Protein AF-A0A931QKV3-F1 (afdb_monomer)

Solvent-accessible surface area (backbone atoms only — not comparable to full-atom values): 5638 Å² total; per-residue (Å²): 132,82,67,49,38,33,39,37,61,49,83,49,66,70,57,54,58,55,55,52,73,73,66,34,40,33,43,30,38,32,33,78,51,97,91,41,82,43,82,60,56,91,82,48,74,82,53,92,53,48,48,76,41,60,68,85,46,62,67,63,52,49,53,39,50,76,71,60,70,42,79,45,74,55,83,83,80,75,98,62,88,61,91,82,58,78,79,85,125

Mean predicted aligned error: 7.66 Å

Foldseek 3Di:
DDAFEEEEEPADVVVQVVVVVVVHAYEYEFDDYDNDAGDPCVVPNDDPSYDYHHHPCVVVVVVCVVVVVGPYYDYDDDPDDDPPDPPPD

Secondary structure (DSSP, 8-state):
-PPPEEEEE-S-HHHHHHHHTT--EEEEE--EETTEES--TTTSPPPTTEEEEPTTTHHHHHHHHHTT--SEE------S--S------

Sequence (89 aa):
MAPLRVLTFNWHEAYVCLLARTGHAFTVVDKHNGGHAGWLRGTRPVPANVDLLPIGSEGMVREEALRGAFDIAVCHKRSGRTPWGSRGG

Radius of gyration: 14.3 Å; Cα contacts (8 Å, |Δi|>4): 115; chains: 1; bounding box: 40×40×30 Å

Structure (mmCIF, N/CA/C/O backbone):
data_AF-A0A931QKV3-F1
#
_entry.id   AF-A0A931QKV3-F1
#
loop_
_atom_site.group_PDB
_atom_site.id
_atom_site.type_symbol
_atom_site.label_atom_id
_atom_site.label_alt_id
_atom_site.label_comp_id
_atom_site.label_asym_id
_atom_site.label_entity_id
_atom_site.label_seq_id
_atom_site.pdbx_PDB_ins_code
_atom_site.Cartn_x
_atom_site.Cartn_y
_atom_site.Cartn_z
_atom_site.occupancy
_atom_site.B_iso_or_equiv
_atom_site.auth_seq_id
_atom_site.auth_comp_id
_atom_site.auth_asym_id
_atom_site.auth_atom_id
_atom_site.pdbx_PDB_model_num
ATOM 1 N N . MET A 1 1 ? -11.018 -1.842 17.952 1.00 66.69 1 MET A N 1
ATOM 2 C CA . MET A 1 1 ? -10.565 -0.617 17.252 1.00 66.69 1 MET A CA 1
ATOM 3 C C . MET A 1 1 ? -10.984 -0.733 15.799 1.00 66.69 1 MET A C 1
ATOM 5 O O . MET A 1 1 ? -10.917 -1.838 15.272 1.00 66.69 1 MET A O 1
ATOM 9 N N . ALA A 1 2 ? -11.456 0.350 15.182 1.00 85.50 2 ALA A N 1
ATOM 10 C CA . ALA A 1 2 ? -11.734 0.354 13.747 1.00 85.50 2 ALA A CA 1
ATOM 11 C C . ALA A 1 2 ? -10.412 0.253 12.953 1.00 85.50 2 ALA A C 1
ATOM 13 O O . ALA A 1 2 ? -9.387 0.745 13.439 1.00 85.50 2 ALA A O 1
ATOM 14 N N . PRO A 1 3 ? -10.396 -0.406 11.781 1.00 89.62 3 PRO A N 1
ATOM 15 C CA . PRO A 1 3 ? -9.198 -0.485 10.954 1.00 89.62 3 PRO A CA 1
ATOM 16 C C . PRO A 1 3 ? -8.803 0.905 10.435 1.00 89.62 3 PRO A C 1
ATOM 18 O O . PRO A 1 3 ? -9.647 1.637 9.926 1.00 89.62 3 PRO A O 1
ATOM 21 N N . LEU A 1 4 ? -7.519 1.252 10.559 1.00 95.94 4 LEU A N 1
ATOM 22 C CA . LEU A 1 4 ? -6.954 2.479 9.993 1.00 95.94 4 LEU A CA 1
ATOM 23 C C . LEU A 1 4 ? -6.780 2.345 8.476 1.00 95.94 4 LEU A C 1
ATOM 25 O O . LEU A 1 4 ? -6.525 1.246 7.974 1.00 95.94 4 LEU A O 1
ATOM 29 N N . ARG A 1 5 ? -6.862 3.471 7.766 1.00 96.19 5 ARG A N 1
ATOM 30 C CA . ARG A 1 5 ? -6.528 3.616 6.345 1.00 96.19 5 ARG A CA 1
ATOM 31 C C . ARG A 1 5 ? -5.072 4.043 6.236 1.00 96.19 5 ARG A C 1
ATOM 33 O O . ARG A 1 5 ? -4.723 5.182 6.556 1.00 96.19 5 ARG A O 1
ATOM 40 N N . VAL A 1 6 ? -4.217 3.118 5.829 1.00 95.88 6 VAL A N 1
ATOM 41 C CA . VAL A 1 6 ? -2.766 3.293 5.834 1.00 95.88 6 VAL A CA 1
ATOM 42 C C . VAL A 1 6 ? -2.248 3.404 4.409 1.00 95.88 6 VAL A C 1
ATOM 44 O O . VAL A 1 6 ? -2.43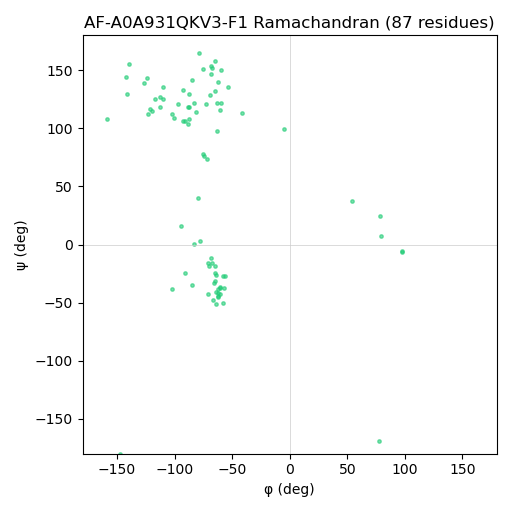8 2.501 3.603 1.00 95.88 6 VAL A O 1
ATOM 47 N N . LEU A 1 7 ? -1.529 4.482 4.115 1.00 95.19 7 LEU A N 1
ATOM 48 C CA . LEU A 1 7 ? -0.790 4.637 2.867 1.00 95.19 7 LEU A CA 1
ATOM 49 C C . LEU A 1 7 ? 0.655 4.144 3.029 1.00 95.19 7 LEU A C 1
ATOM 51 O O . LEU A 1 7 ? 1.340 4.527 3.976 1.00 95.19 7 LEU A O 1
ATOM 55 N N . THR A 1 8 ? 1.160 3.345 2.090 1.00 93.12 8 THR A N 1
ATOM 56 C CA . THR A 1 8 ? 2.588 3.001 1.988 1.00 93.12 8 THR A CA 1
ATOM 57 C C . THR A 1 8 ? 3.021 2.789 0.528 1.00 93.12 8 THR A C 1
ATOM 59 O O . THR A 1 8 ? 2.239 2.941 -0.410 1.00 93.12 8 THR A O 1
ATOM 62 N N . PHE A 1 9 ? 4.297 2.472 0.317 1.00 90.69 9 PHE A N 1
ATOM 63 C CA . PHE A 1 9 ? 4.919 2.292 -0.993 1.00 90.69 9 PHE A CA 1
ATOM 64 C C . PHE A 1 9 ? 5.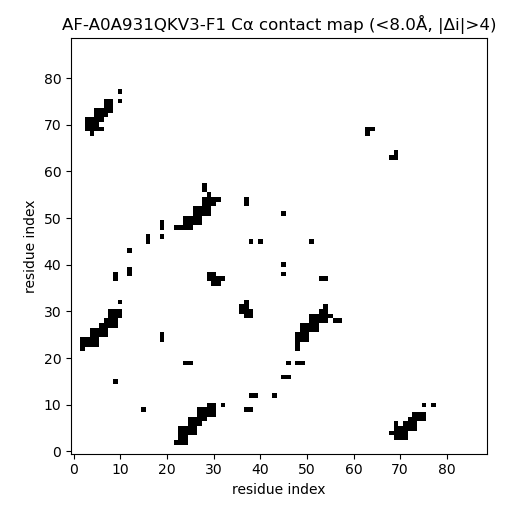625 0.939 -1.063 1.00 90.69 9 PHE A C 1
ATOM 66 O O . PHE A 1 9 ? 6.310 0.548 -0.111 1.00 90.69 9 PHE A O 1
ATOM 73 N N . ASN A 1 10 ? 5.510 0.243 -2.196 1.00 87.81 10 ASN A N 1
ATOM 74 C CA . ASN A 1 10 ? 6.120 -1.071 -2.383 1.00 87.81 10 ASN A CA 1
ATOM 75 C C . ASN A 1 10 ? 7.648 -0.986 -2.589 1.00 87.81 10 ASN A C 1
ATOM 77 O O . ASN A 1 10 ? 8.157 -1.118 -3.696 1.00 87.81 10 ASN A O 1
ATOM 81 N N . TRP A 1 11 ? 8.401 -0.756 -1.512 1.00 84.75 11 TRP A N 1
ATOM 82 C CA . TRP A 1 11 ? 9.869 -0.860 -1.520 1.00 84.75 11 TRP A CA 1
ATOM 83 C C . TRP A 1 11 ? 10.377 -2.257 -1.153 1.00 84.75 11 TRP A C 1
ATOM 85 O O . TRP A 1 11 ? 11.512 -2.606 -1.482 1.00 84.75 11 TRP A O 1
ATOM 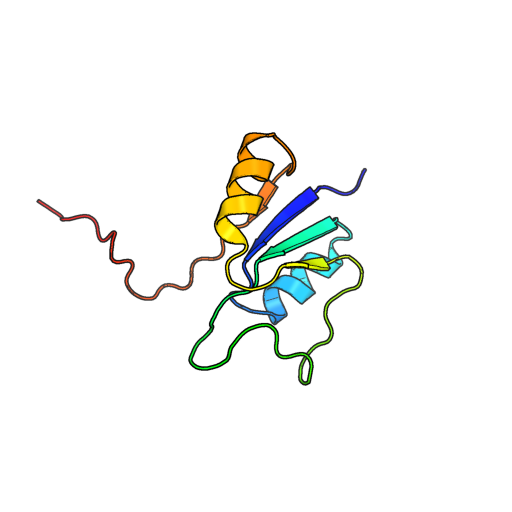95 N N . HIS A 1 12 ? 9.568 -3.026 -0.419 1.00 84.19 12 HIS A N 1
ATOM 96 C CA . HIS A 1 12 ? 9.882 -4.386 0.003 1.00 84.19 12 HIS A CA 1
ATOM 97 C C . HIS A 1 12 ? 8.590 -5.138 0.344 1.00 84.19 12 HIS A C 1
ATOM 99 O O . HIS A 1 12 ? 7.977 -4.903 1.392 1.00 84.19 12 HIS A O 1
ATOM 105 N N . GLU A 1 13 ? 8.197 -6.079 -0.509 1.00 87.88 13 GLU A N 1
ATOM 106 C CA . GLU A 1 13 ? 6.929 -6.811 -0.426 1.00 87.88 13 GLU A CA 1
ATOM 107 C C . GLU A 1 13 ? 6.789 -7.531 0.917 1.00 87.88 13 GLU A C 1
ATOM 109 O O . GLU A 1 13 ? 5.715 -7.555 1.512 1.00 87.88 13 GLU A O 1
ATOM 114 N N . ALA A 1 14 ? 7.889 -8.073 1.456 1.00 89.06 14 ALA A N 1
ATOM 115 C CA . ALA A 1 14 ? 7.844 -8.778 2.735 1.00 89.06 14 ALA A CA 1
ATOM 116 C C . ALA A 1 14 ? 7.476 -7.854 3.912 1.00 89.06 14 ALA A C 1
ATOM 118 O O . ALA A 1 14 ? 6.820 -8.311 4.847 1.00 89.06 14 ALA A O 1
ATOM 119 N N . TYR A 1 15 ? 7.841 -6.564 3.859 1.00 89.75 15 TYR A N 1
ATOM 120 C CA . TYR A 1 15 ? 7.402 -5.596 4.872 1.00 89.75 15 TYR A CA 1
ATOM 121 C C . TYR A 1 15 ? 5.910 -5.298 4.732 1.00 89.75 15 TYR A C 1
ATOM 123 O O . TYR A 1 15 ? 5.208 -5.269 5.737 1.00 89.75 15 TYR A O 1
ATOM 131 N N . VAL A 1 16 ? 5.412 -5.133 3.504 1.00 91.31 16 VAL A N 1
ATOM 132 C CA . VAL A 1 16 ? 3.979 -4.919 3.251 1.00 91.31 16 VAL A CA 1
ATOM 133 C C . VAL A 1 16 ? 3.164 -6.127 3.720 1.00 91.31 16 VAL A C 1
ATOM 135 O O . VAL A 1 16 ? 2.184 -5.959 4.438 1.00 91.31 16 VAL A O 1
ATOM 138 N N . CYS A 1 17 ? 3.602 -7.352 3.412 1.00 92.44 17 CYS A N 1
ATOM 139 C CA . CYS A 1 17 ? 2.958 -8.570 3.907 1.00 92.44 17 CYS A CA 1
ATOM 140 C C . CYS A 1 17 ? 2.969 -8.662 5.439 1.00 92.44 17 CYS A C 1
ATOM 142 O O . CYS A 1 17 ? 2.001 -9.139 6.024 1.00 92.44 17 CYS A O 1
ATOM 144 N N . LEU A 1 18 ? 4.049 -8.227 6.098 1.00 92.56 18 LEU A N 1
ATOM 145 C CA . LEU A 1 18 ? 4.116 -8.188 7.559 1.00 92.56 18 LEU A CA 1
ATOM 146 C C . LEU A 1 18 ? 3.124 -7.167 8.131 1.00 92.56 18 LEU A C 1
ATOM 148 O O . LEU A 1 18 ? 2.360 -7.507 9.031 1.00 92.56 18 LEU A O 1
ATOM 152 N N . LEU A 1 19 ? 3.100 -5.948 7.587 1.00 92.38 19 LEU A N 1
ATOM 153 C CA . LEU A 1 19 ? 2.181 -4.887 8.009 1.00 92.38 19 LEU A CA 1
ATOM 154 C C . LEU A 1 19 ? 0.718 -5.275 7.786 1.00 92.38 19 LEU A C 1
ATOM 156 O O . LEU A 1 19 ? -0.115 -5.030 8.654 1.00 92.38 19 LEU A O 1
ATOM 160 N N . ALA A 1 20 ? 0.411 -5.962 6.687 1.00 94.00 20 ALA A N 1
ATOM 161 C CA . ALA A 1 20 ? -0.928 -6.458 6.391 1.00 94.00 20 ALA A CA 1
ATOM 162 C C . ALA A 1 20 ? -1.494 -7.362 7.506 1.00 94.00 20 ALA A C 1
ATOM 164 O O . ALA A 1 20 ? -2.704 -7.380 7.725 1.00 94.00 20 ALA A O 1
ATOM 165 N N . ARG A 1 21 ? -0.642 -8.047 8.287 1.00 94.44 21 ARG A N 1
ATOM 166 C CA . ARG A 1 21 ? -1.076 -8.882 9.426 1.00 94.44 21 ARG A CA 1
ATOM 167 C C . ARG A 1 21 ? -1.653 -8.089 10.601 1.00 94.44 21 ARG A C 1
ATOM 169 O O . ARG A 1 21 ? -2.235 -8.696 11.491 1.00 94.44 21 ARG A O 1
ATOM 176 N N . THR A 1 22 ? -1.508 -6.763 10.612 1.00 94.19 22 THR A N 1
ATOM 177 C CA . THR A 1 22 ? -2.127 -5.886 11.624 1.00 94.19 22 THR A CA 1
ATOM 178 C C . THR A 1 22 ? -3.646 -5.770 11.468 1.00 94.19 22 THR A C 1
ATOM 180 O O . THR A 1 22 ? -4.319 -5.336 12.397 1.00 94.19 22 THR A O 1
ATOM 183 N N . GLY A 1 23 ? -4.201 -6.161 10.313 1.00 94.81 23 GLY A N 1
ATOM 184 C CA . GLY A 1 23 ? -5.641 -6.095 10.041 1.00 94.81 23 GLY A CA 1
ATOM 185 C C . GLY A 1 23 ? -6.158 -4.702 9.660 1.00 94.81 23 GLY A C 1
ATOM 186 O O . GLY A 1 23 ? -7.366 -4.516 9.543 1.00 94.81 23 GLY A O 1
ATOM 187 N N . HIS A 1 24 ? -5.275 -3.722 9.455 1.00 95.88 24 HIS A N 1
ATOM 188 C CA . HIS A 1 24 ? -5.632 -2.413 8.899 1.00 95.88 24 HIS A CA 1
ATOM 189 C C . HIS A 1 24 ? -5.796 -2.465 7.373 1.00 95.88 24 HIS A C 1
ATOM 191 O O . HIS A 1 24 ? -5.380 -3.434 6.736 1.00 95.88 24 HIS A O 1
ATOM 197 N N . ALA A 1 25 ? -6.417 -1.439 6.791 1.00 96.38 25 ALA A N 1
ATOM 198 C CA . ALA A 1 25 ? -6.552 -1.306 5.345 1.00 96.38 25 ALA A CA 1
ATOM 199 C C . ALA A 1 25 ? -5.318 -0.596 4.784 1.00 96.38 25 ALA A C 1
ATOM 201 O O . ALA A 1 25 ? -4.941 0.464 5.282 1.00 96.38 25 ALA A O 1
ATOM 202 N N . PHE A 1 26 ? -4.695 -1.168 3.758 1.00 96.38 26 PHE A N 1
ATOM 203 C CA . PHE A 1 26 ? -3.472 -0.629 3.173 1.00 96.38 26 PHE A CA 1
ATOM 204 C C . PHE A 1 26 ? -3.691 -0.224 1.723 1.00 96.38 26 PHE A C 1
ATOM 206 O O . PHE A 1 26 ? -4.037 -1.063 0.902 1.00 96.38 26 PHE A O 1
ATOM 213 N N . THR A 1 27 ? -3.388 1.025 1.395 1.00 96.50 27 THR A N 1
ATOM 214 C CA . THR A 1 27 ? -3.157 1.464 0.019 1.00 96.50 27 THR A CA 1
ATOM 215 C C . THR A 1 27 ? -1.656 1.464 -0.227 1.00 96.50 27 THR A C 1
ATOM 217 O O . THR A 1 27 ? -0.893 2.123 0.483 1.00 96.50 27 THR A O 1
ATOM 220 N N . VAL A 1 28 ? -1.215 0.691 -1.214 1.00 94.69 28 VAL A N 1
ATOM 221 C CA . VAL A 1 28 ? 0.198 0.493 -1.537 1.00 94.69 28 VAL A CA 1
ATOM 222 C C . VAL A 1 28 ? 0.435 0.970 -2.955 1.00 94.69 28 VAL A C 1
ATOM 224 O O . VAL A 1 28 ? -0.068 0.372 -3.898 1.00 94.69 28 VAL A O 1
ATOM 227 N N . VAL A 1 29 ? 1.233 2.021 -3.123 1.00 93.25 29 VAL A N 1
ATOM 228 C CA . VAL A 1 29 ? 1.662 2.436 -4.465 1.00 93.25 29 VAL A CA 1
ATOM 229 C C . VAL A 1 29 ? 2.859 1.603 -4.884 1.00 93.25 29 VAL A C 1
ATOM 231 O O . VAL A 1 29 ? 3.890 1.589 -4.199 1.00 93.25 29 VAL A O 1
ATOM 234 N N . ASP A 1 30 ? 2.718 0.907 -6.004 1.00 91.06 30 ASP A N 1
ATOM 235 C CA . ASP A 1 30 ? 3.770 0.065 -6.541 1.00 91.06 30 ASP A CA 1
ATOM 236 C C . ASP A 1 30 ? 4.964 0.895 -7.043 1.00 91.06 30 ASP A C 1
ATOM 238 O O . ASP A 1 30 ? 4.835 2.074 -7.387 1.00 91.06 30 ASP A O 1
ATOM 242 N N . LYS A 1 31 ? 6.160 0.299 -7.057 1.00 85.56 31 LYS A N 1
ATOM 243 C CA . LYS A 1 31 ? 7.408 0.983 -7.430 1.00 85.56 31 LYS A CA 1
ATOM 244 C C . LYS A 1 31 ? 8.301 0.093 -8.284 1.00 85.56 31 LYS A C 1
ATOM 246 O O . LYS A 1 31 ? 8.285 -1.129 -8.185 1.00 85.56 31 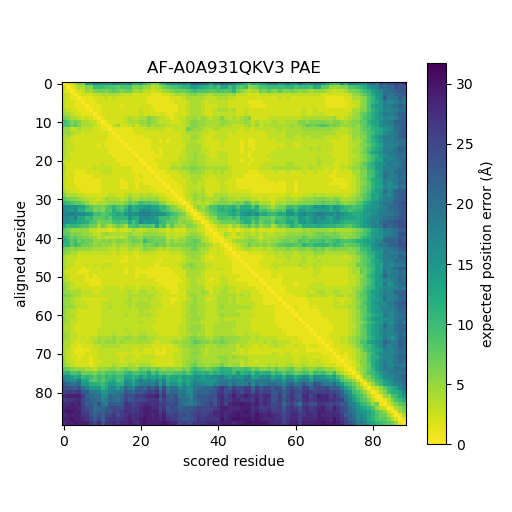LYS A O 1
ATOM 251 N N . HIS A 1 32 ? 9.159 0.722 -9.084 1.00 80.06 32 HIS A N 1
ATOM 252 C CA . HIS A 1 32 ? 10.287 0.024 -9.695 1.00 80.06 32 HIS A CA 1
ATOM 253 C C . HIS A 1 32 ? 11.349 -0.271 -8.633 1.00 80.06 32 HIS A C 1
ATOM 255 O O . HIS A 1 32 ? 11.899 0.655 -8.030 1.00 80.06 32 HIS A O 1
ATOM 261 N N . ASN A 1 33 ? 11.676 -1.548 -8.432 1.00 68.69 33 ASN A N 1
ATOM 262 C CA . ASN A 1 33 ? 12.690 -1.967 -7.471 1.00 68.69 33 ASN A CA 1
ATOM 263 C C . ASN A 1 33 ? 13.785 -2.787 -8.161 1.00 68.69 33 ASN A C 1
ATOM 265 O O . ASN A 1 33 ? 13.551 -3.899 -8.626 1.00 68.69 33 ASN A O 1
ATOM 269 N N . GLY A 1 34 ? 15.001 -2.230 -8.230 1.00 61.34 34 GLY A N 1
ATOM 270 C CA . GLY A 1 34 ? 16.214 -2.990 -8.563 1.00 61.34 34 GLY A CA 1
ATOM 271 C C . GLY A 1 34 ? 16.161 -3.796 -9.869 1.00 61.34 34 GLY A C 1
ATOM 272 O O . GLY A 1 34 ? 16.680 -4.906 -9.902 1.00 61.34 34 GLY A O 1
ATOM 273 N N . GLY A 1 35 ? 15.521 -3.269 -10.918 1.00 65.56 35 GLY A N 1
ATOM 274 C CA . GLY A 1 35 ? 15.421 -3.924 -12.231 1.00 65.56 35 GLY A CA 1
ATOM 275 C C . GLY A 1 35 ? 14.126 -4.702 -12.480 1.00 65.56 35 GLY A C 1
ATOM 276 O O . GLY A 1 35 ? 13.902 -5.127 -13.608 1.00 65.56 35 GLY A O 1
ATOM 277 N N . HIS A 1 36 ? 13.247 -4.830 -11.482 1.00 65.44 36 HIS A N 1
ATOM 278 C CA . HIS A 1 36 ? 11.923 -5.431 -11.645 1.00 65.44 36 HIS A CA 1
ATOM 279 C C . HIS A 1 36 ? 10.834 -4.361 -11.528 1.00 65.44 36 HIS A C 1
ATOM 281 O O . HIS A 1 36 ? 10.894 -3.465 -10.677 1.00 65.44 36 HIS A O 1
ATOM 287 N N . ALA A 1 37 ? 9.859 -4.425 -12.433 1.00 68.38 37 ALA A N 1
ATOM 288 C CA . ALA A 1 37 ? 8.691 -3.563 -12.401 1.00 68.38 37 ALA A CA 1
ATOM 289 C C . ALA A 1 37 ? 7.619 -4.201 -11.518 1.00 68.38 37 ALA A C 1
ATOM 291 O O . ALA A 1 37 ? 6.994 -5.186 -11.904 1.00 68.38 37 ALA A O 1
ATOM 292 N N . GLY A 1 38 ? 7.419 -3.601 -10.350 1.00 80.00 38 GLY A N 1
ATOM 293 C CA . GLY A 1 38 ? 6.264 -3.850 -9.514 1.00 80.00 38 GLY A CA 1
ATOM 294 C C . GLY A 1 38 ? 6.286 -5.138 -8.697 1.00 80.00 38 GLY A C 1
ATOM 295 O O . GLY A 1 38 ? 7.309 -5.812 -8.564 1.00 80.00 38 GLY A O 1
ATOM 296 N N . TRP A 1 39 ? 5.129 -5.459 -8.124 1.00 88.00 39 TRP A N 1
ATOM 297 C CA . TRP A 1 39 ? 4.956 -6.565 -7.188 1.00 88.00 39 TRP A CA 1
ATOM 298 C C . TRP A 1 39 ? 5.233 -7.935 -7.822 1.00 88.00 39 TRP A C 1
ATOM 300 O O . TRP A 1 39 ? 4.540 -8.382 -8.743 1.00 88.00 39 TRP A O 1
ATOM 310 N N . LEU A 1 40 ? 6.186 -8.673 -7.252 1.00 85.50 40 LEU A N 1
ATOM 311 C CA . LEU A 1 40 ? 6.545 -10.025 -7.688 1.00 85.50 40 LEU A CA 1
ATOM 312 C C . LEU A 1 40 ? 5.507 -11.071 -7.242 1.00 85.50 40 LEU A C 1
ATOM 314 O O . LEU A 1 40 ? 5.724 -11.848 -6.312 1.00 85.50 40 LEU A O 1
ATOM 318 N N . ARG A 1 41 ? 4.370 -11.137 -7.944 1.00 83.75 41 ARG A N 1
ATOM 319 C CA . ARG A 1 41 ? 3.240 -12.033 -7.608 1.00 83.75 41 ARG A CA 1
ATOM 320 C C . ARG A 1 41 ? 3.607 -13.520 -7.566 1.00 83.75 41 ARG A C 1
ATOM 322 O O . ARG A 1 41 ? 2.979 -14.272 -6.830 1.00 83.75 41 ARG A O 1
ATOM 329 N N . GLY A 1 42 ? 4.627 -13.934 -8.323 1.00 81.12 42 GLY A N 1
ATOM 330 C CA . GLY A 1 42 ? 5.127 -15.312 -8.324 1.00 81.12 42 GLY A CA 1
ATOM 331 C C . GLY A 1 42 ? 5.851 -15.724 -7.037 1.00 81.12 42 GLY A C 1
ATOM 332 O O . GLY A 1 42 ? 5.985 -16.915 -6.782 1.00 81.12 42 GLY A O 1
ATOM 333 N N . THR A 1 43 ? 6.303 -14.768 -6.215 1.00 82.25 43 THR A N 1
ATOM 334 C CA . THR A 1 43 ? 6.978 -15.058 -4.937 1.00 82.25 43 THR A CA 1
ATOM 335 C C . THR A 1 43 ? 6.055 -14.850 -3.743 1.00 82.25 43 THR A C 1
ATOM 337 O O . THR A 1 43 ? 6.100 -15.622 -2.785 1.00 82.25 43 THR A O 1
ATOM 340 N N . ARG A 1 44 ? 5.212 -13.810 -3.783 1.00 86.38 44 ARG A N 1
ATOM 341 C CA . ARG A 1 44 ? 4.255 -13.489 -2.722 1.00 86.38 44 ARG A CA 1
ATOM 342 C C . ARG A 1 44 ? 2.940 -13.000 -3.325 1.00 86.38 44 ARG A C 1
ATOM 344 O O . ARG A 1 44 ? 2.961 -12.060 -4.120 1.00 86.38 44 ARG A O 1
ATOM 351 N N . PRO A 1 45 ? 1.787 -13.558 -2.927 1.00 91.94 45 PRO A N 1
ATOM 352 C CA . PRO A 1 45 ? 0.505 -12.970 -3.284 1.00 91.94 45 PRO A CA 1
ATOM 353 C C . PRO A 1 45 ? 0.326 -11.616 -2.584 1.00 91.94 45 PRO A C 1
ATOM 355 O O . PRO A 1 45 ? 0.854 -11.387 -1.492 1.00 91.94 45 PRO A O 1
ATOM 358 N N . VAL A 1 46 ? -0.440 -10.724 -3.211 1.00 93.88 46 VAL A N 1
ATOM 359 C CA . VAL A 1 46 ? -0.870 -9.471 -2.578 1.00 93.88 46 VAL A CA 1
ATOM 360 C C . VAL A 1 46 ? -1.872 -9.819 -1.465 1.00 93.88 46 VAL A C 1
ATOM 362 O O . VAL A 1 46 ? -2.810 -10.574 -1.733 1.00 93.88 46 VAL A O 1
ATOM 365 N N . PRO A 1 47 ? -1.689 -9.332 -0.224 1.00 95.25 47 PRO A N 1
ATOM 366 C CA . PRO A 1 47 ? -2.642 -9.571 0.860 1.00 95.25 47 PRO A CA 1
ATOM 367 C C . PRO A 1 47 ? -4.042 -9.022 0.549 1.00 95.25 47 PRO A C 1
ATOM 369 O O . PRO A 1 47 ? -4.179 -8.006 -0.120 1.00 95.25 47 PRO A O 1
ATOM 372 N N . ALA A 1 48 ? -5.091 -9.651 1.085 1.00 95.94 48 ALA A N 1
ATOM 373 C CA . ALA A 1 48 ? -6.480 -9.273 0.788 1.00 95.94 48 ALA A CA 1
ATOM 374 C C . ALA A 1 48 ? -6.876 -7.867 1.283 1.00 95.94 48 ALA A C 1
ATOM 376 O O . ALA A 1 48 ? -7.790 -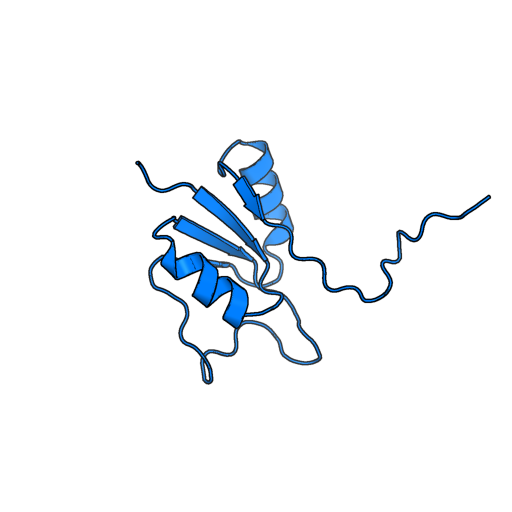7.258 0.743 1.00 95.94 48 ALA A O 1
ATOM 377 N N . ASN A 1 49 ? -6.195 -7.353 2.309 1.00 96.31 49 ASN A N 1
ATOM 378 C CA . ASN A 1 49 ? -6.387 -6.009 2.859 1.00 96.31 49 ASN A CA 1
ATOM 379 C C . ASN A 1 49 ? -5.419 -4.969 2.271 1.00 96.31 49 ASN A C 1
ATOM 381 O O . ASN A 1 49 ? -5.233 -3.904 2.862 1.00 96.31 49 ASN A O 1
ATOM 385 N N . VAL A 1 50 ? -4.780 -5.294 1.144 1.00 96.00 50 VAL A N 1
ATOM 386 C CA . VAL A 1 50 ? -3.890 -4.405 0.401 1.00 96.00 50 VAL A CA 1
ATOM 387 C C . VAL A 1 50 ? -4.523 -4.067 -0.944 1.00 96.00 50 VAL A C 1
ATOM 389 O O . VAL A 1 50 ? -4.700 -4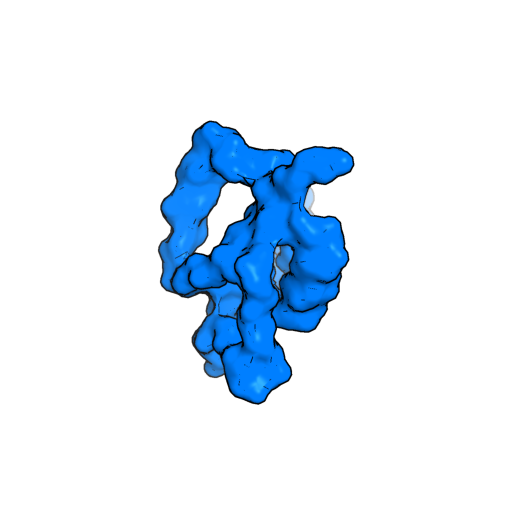.935 -1.796 1.00 96.00 50 VAL A O 1
ATOM 392 N N . ASP A 1 51 ? -4.792 -2.784 -1.142 1.00 95.88 51 ASP A N 1
ATOM 393 C CA . ASP A 1 51 ? -5.082 -2.192 -2.437 1.00 95.88 51 ASP A CA 1
ATOM 394 C C . ASP A 1 51 ? -3.765 -1.764 -3.098 1.00 95.88 51 ASP A C 1
ATOM 396 O O . ASP A 1 51 ? -3.115 -0.802 -2.675 1.00 95.88 51 ASP A O 1
ATOM 400 N N . LEU A 1 52 ? -3.315 -2.545 -4.082 1.00 94.69 52 LEU A N 1
ATOM 401 C CA . LEU A 1 52 ? -2.060 -2.311 -4.794 1.00 94.69 52 LEU A CA 1
ATOM 402 C C . LEU A 1 52 ? -2.315 -1.441 -6.028 1.00 94.69 52 LEU A C 1
ATOM 404 O O . LEU A 1 52 ? -2.806 -1.924 -7.050 1.00 94.69 52 LEU A O 1
ATOM 408 N N . LEU A 1 53 ? -1.907 -0.180 -5.945 1.00 94.75 53 LEU A N 1
ATOM 409 C CA . LEU A 1 53 ? -2.010 0.785 -7.031 1.00 94.75 53 LEU A CA 1
ATOM 410 C C . LEU A 1 53 ? -0.809 0.678 -7.977 1.00 94.75 53 LEU A C 1
ATOM 412 O O . LEU A 1 53 ? 0.319 0.499 -7.513 1.00 94.75 53 LEU A O 1
ATOM 416 N N . PRO A 1 54 ? -1.010 0.828 -9.297 1.00 92.00 54 PRO A N 1
ATOM 417 C CA . PRO A 1 54 ? 0.063 0.704 -10.273 1.00 92.00 54 PRO A CA 1
ATOM 418 C C . PRO A 1 54 ? 1.123 1.803 -10.117 1.00 92.00 54 PRO A C 1
ATOM 420 O O . PRO A 1 54 ? 0.863 2.893 -9.596 1.00 92.00 54 PRO A O 1
ATOM 423 N N . ILE A 1 55 ? 2.321 1.520 -10.630 1.00 90.56 55 ILE A N 1
ATOM 424 C CA . ILE A 1 55 ? 3.418 2.490 -10.739 1.00 90.56 55 ILE A CA 1
ATOM 425 C C . ILE A 1 55 ? 2.919 3.737 -11.487 1.00 90.56 55 ILE A C 1
ATOM 427 O O . ILE A 1 55 ? 2.248 3.613 -12.509 1.00 90.56 55 ILE A O 1
ATOM 431 N N . GLY A 1 56 ? 3.252 4.934 -10.994 1.00 89.19 56 GLY A N 1
ATOM 432 C CA . GLY A 1 56 ? 2.778 6.205 -11.558 1.00 89.19 56 GLY A CA 1
ATOM 433 C C . GLY A 1 56 ? 1.564 6.803 -10.835 1.00 89.19 56 GLY A C 1
ATOM 434 O O . GLY A 1 56 ? 1.186 7.940 -11.112 1.00 89.19 56 GLY A O 1
ATOM 435 N N . SER A 1 57 ? 0.969 6.083 -9.877 1.00 93.19 57 SER A N 1
ATOM 436 C CA . SER A 1 57 ? -0.198 6.555 -9.110 1.00 93.19 57 SER A CA 1
ATOM 437 C C . SER A 1 57 ? 0.140 7.567 -8.003 1.00 93.19 57 SER A C 1
ATOM 439 O O . SER A 1 57 ? -0.744 7.994 -7.263 1.00 93.19 57 SER A O 1
ATOM 441 N N . GLU A 1 58 ? 1.404 7.976 -7.851 1.00 90.19 58 GLU A N 1
ATOM 442 C CA . GLU A 1 58 ? 1.859 8.832 -6.750 1.00 90.19 58 GLU A CA 1
ATOM 443 C C . GLU A 1 58 ? 1.163 10.194 -6.721 1.00 90.19 58 GLU A C 1
ATOM 445 O O . GLU A 1 58 ? 0.895 10.713 -5.640 1.00 90.19 58 GLU A O 1
ATOM 450 N N . GLY A 1 59 ? 0.884 10.779 -7.890 1.00 91.00 59 GLY A N 1
ATOM 451 C CA . GLY A 1 59 ? 0.201 12.070 -7.991 1.00 91.00 59 GLY A CA 1
ATOM 452 C C . GLY A 1 59 ? -1.22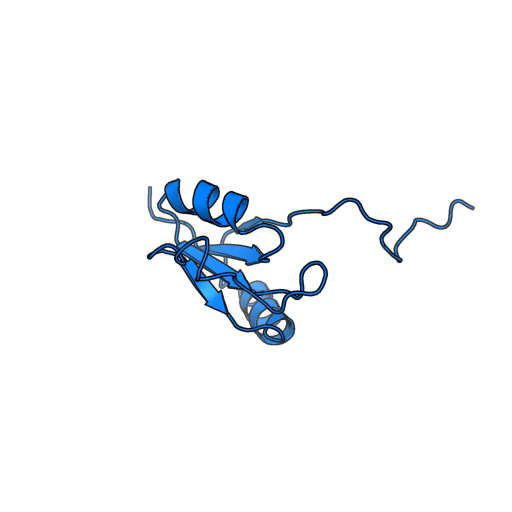0 12.003 -7.435 1.00 91.00 59 GLY A C 1
ATOM 453 O O . GLY A 1 59 ? -1.568 12.772 -6.543 1.00 91.00 59 GLY A O 1
ATOM 454 N N . MET A 1 60 ? -1.995 11.019 -7.894 1.00 93.75 60 MET A N 1
ATOM 455 C CA . MET A 1 60 ? -3.367 10.774 -7.439 1.00 93.75 60 MET A CA 1
ATOM 456 C C . MET A 1 60 ? -3.420 10.531 -5.927 1.00 93.75 60 MET A C 1
ATOM 458 O O . MET A 1 60 ? -4.156 11.199 -5.205 1.00 93.75 60 MET A O 1
ATOM 462 N N . VAL A 1 61 ? -2.574 9.627 -5.432 1.00 92.81 61 VAL A N 1
ATOM 463 C CA . VAL A 1 61 ? -2.536 9.265 -4.010 1.00 92.81 61 VAL A CA 1
ATOM 464 C C . VAL A 1 61 ? -2.082 10.427 -3.136 1.00 92.81 61 VAL A C 1
ATOM 466 O O . VAL A 1 61 ? -2.558 10.591 -2.013 1.00 92.81 61 VAL A O 1
ATOM 469 N N . ARG A 1 62 ? -1.186 11.279 -3.645 1.00 92.38 62 ARG A N 1
ATOM 470 C CA . ARG A 1 62 ? -0.801 12.512 -2.957 1.00 92.38 62 ARG A CA 1
ATOM 471 C C . ARG A 1 62 ? -1.996 13.445 -2.793 1.00 92.38 62 ARG A C 1
ATOM 473 O O . ARG A 1 62 ? -2.169 13.999 -1.712 1.00 92.38 62 ARG A O 1
ATOM 480 N N . GLU A 1 63 ? -2.806 13.632 -3.827 1.00 94.44 63 GLU A N 1
ATOM 481 C CA . GLU A 1 63 ? -4.003 14.465 -3.717 1.00 94.44 63 GLU A CA 1
ATOM 482 C C . GLU A 1 63 ? -5.026 13.883 -2.737 1.00 94.44 63 GLU A C 1
ATOM 484 O O . GLU A 1 63 ? -5.600 14.618 -1.937 1.00 94.44 63 GLU A O 1
ATOM 489 N N . GLU A 1 64 ? -5.231 12.568 -2.750 1.00 93.50 64 GLU A N 1
ATOM 490 C CA . GLU A 1 64 ? -6.107 11.888 -1.790 1.00 93.50 64 GLU A CA 1
ATOM 491 C C . GLU A 1 64 ? -5.610 12.034 -0.352 1.00 93.50 64 GLU A C 1
ATOM 493 O O . GLU A 1 64 ? -6.395 12.328 0.552 1.00 93.50 64 GLU A O 1
ATOM 498 N N . ALA A 1 65 ? -4.299 11.916 -0.137 1.00 91.94 65 ALA A N 1
ATOM 499 C CA . ALA A 1 65 ? -3.690 12.155 1.163 1.00 91.94 65 ALA A CA 1
ATOM 500 C C . ALA A 1 65 ? -3.919 13.593 1.645 1.00 91.94 65 ALA A C 1
ATOM 502 O O . ALA A 1 65 ? -4.287 13.796 2.800 1.00 91.94 65 ALA A O 1
ATOM 503 N N . LEU A 1 66 ? -3.784 14.586 0.758 1.00 92.31 66 LEU A N 1
ATOM 504 C CA . LEU A 1 66 ? -4.083 15.989 1.073 1.00 92.31 66 LEU A CA 1
ATOM 505 C C . LEU A 1 66 ? -5.568 16.223 1.394 1.00 92.31 66 LEU A C 1
ATOM 507 O O . LEU A 1 66 ? -5.888 17.135 2.151 1.00 92.31 66 LEU A O 1
ATOM 511 N N . ARG A 1 67 ? -6.467 15.387 0.863 1.00 95.12 67 ARG A N 1
ATOM 512 C CA . ARG A 1 67 ? -7.905 15.388 1.182 1.00 95.12 67 ARG A CA 1
ATOM 513 C C . ARG A 1 67 ? -8.258 14.609 2.459 1.00 95.12 67 ARG A C 1
ATOM 515 O O . ARG A 1 67 ? -9.434 14.533 2.801 1.00 95.12 67 ARG A O 1
ATOM 522 N N . GLY A 1 68 ? -7.286 14.027 3.167 1.00 93.88 68 GLY A N 1
ATOM 523 C CA . GLY A 1 68 ? -7.532 13.255 4.394 1.00 93.88 68 GLY A CA 1
ATOM 524 C C . GLY A 1 68 ? -8.052 11.830 4.153 1.00 93.88 68 GLY A C 1
ATOM 525 O O . GLY A 1 68 ? -8.712 11.243 5.018 1.00 93.88 68 GLY A O 1
ATOM 526 N N . ALA A 1 69 ? -7.771 11.251 2.979 1.00 93.94 69 ALA A N 1
ATOM 527 C CA . ALA A 1 69 ? -8.163 9.878 2.647 1.00 93.94 69 ALA A CA 1
ATOM 528 C C . ALA A 1 69 ? -7.428 8.803 3.473 1.00 93.94 69 ALA A C 1
ATOM 530 O O . ALA A 1 69 ? -7.887 7.663 3.532 1.00 93.94 69 ALA A O 1
ATOM 531 N N . PHE A 1 70 ? -6.328 9.165 4.138 1.00 95.88 70 PHE A N 1
ATOM 532 C CA . PHE A 1 70 ? -5.517 8.261 4.952 1.00 95.88 70 PHE A CA 1
ATOM 533 C C . PHE A 1 70 ? -5.378 8.789 6.374 1.00 95.88 70 PHE A C 1
ATOM 535 O O . PHE A 1 70 ? -5.242 9.993 6.584 1.00 95.88 70 PHE A O 1
ATOM 542 N N . ASP A 1 71 ? -5.370 7.872 7.336 1.00 95.25 71 ASP A N 1
ATOM 543 C CA . ASP A 1 71 ? -5.159 8.196 8.747 1.00 95.25 71 ASP A CA 1
ATOM 544 C C . ASP A 1 71 ? -3.657 8.267 9.061 1.00 95.25 71 ASP A C 1
ATOM 546 O O . ASP A 1 71 ? -3.216 9.087 9.863 1.00 95.25 71 ASP A O 1
ATOM 550 N N . ILE A 1 72 ? -2.858 7.418 8.401 1.00 93.31 72 ILE A N 1
ATOM 551 C CA . ILE A 1 72 ? -1.400 7.343 8.547 1.00 93.31 72 ILE A CA 1
ATOM 552 C C . ILE A 1 72 ? -0.748 7.059 7.190 1.00 93.31 72 ILE A C 1
ATOM 554 O O . ILE A 1 72 ? -1.248 6.261 6.399 1.00 93.31 72 ILE A O 1
ATOM 558 N N . ALA A 1 73 ? 0.424 7.655 6.958 1.00 91.00 73 ALA A N 1
ATOM 559 C CA . ALA A 1 73 ? 1.335 7.270 5.886 1.00 91.00 73 ALA A CA 1
ATOM 560 C C . ALA A 1 73 ? 2.626 6.675 6.472 1.00 91.00 73 ALA A C 1
ATOM 562 O O . ALA A 1 73 ? 3.282 7.297 7.309 1.00 91.00 73 ALA A O 1
ATOM 563 N N . VAL A 1 74 ? 3.006 5.478 6.024 1.00 88.69 74 VAL A N 1
ATOM 564 C CA . VAL A 1 74 ? 4.244 4.802 6.425 1.00 88.69 74 VAL A CA 1
ATOM 565 C C . VAL A 1 74 ? 5.272 4.950 5.308 1.00 88.69 74 VAL A C 1
ATOM 567 O O . VAL A 1 74 ? 5.133 4.392 4.221 1.00 88.69 74 VAL A O 1
ATOM 570 N N . CYS A 1 75 ? 6.337 5.701 5.579 1.00 80.56 75 CYS A N 1
ATOM 571 C CA . CYS A 1 75 ? 7.412 5.943 4.623 1.00 80.56 75 CYS A CA 1
ATOM 572 C C . CYS A 1 75 ? 8.612 5.044 4.930 1.00 80.56 75 CYS A C 1
ATOM 574 O O . CYS A 1 75 ? 9.336 5.251 5.902 1.00 80.56 75 CYS A O 1
ATOM 576 N N . HIS A 1 76 ? 8.850 4.054 4.071 1.00 71.69 76 HIS A N 1
ATOM 577 C CA . HIS A 1 76 ? 9.993 3.154 4.187 1.00 71.69 76 HIS A CA 1
ATOM 578 C C . HIS A 1 76 ? 11.185 3.782 3.455 1.00 71.69 76 HIS A C 1
ATOM 580 O O . HIS A 1 76 ? 11.130 4.012 2.247 1.00 71.69 76 HIS A O 1
ATOM 586 N N . LYS A 1 77 ? 12.276 4.077 4.168 1.00 62.00 77 LYS A N 1
ATOM 587 C CA . LYS A 1 77 ? 13.514 4.567 3.547 1.00 62.00 77 LYS A CA 1
ATOM 588 C C . LYS A 1 77 ? 14.383 3.378 3.146 1.00 62.00 77 LYS A C 1
ATOM 590 O O . LYS A 1 77 ? 14.882 2.670 4.014 1.00 62.00 77 LYS A O 1
ATOM 595 N N . ARG A 1 78 ? 14.671 3.214 1.852 1.00 53.75 78 ARG A N 1
ATOM 596 C CA . ARG A 1 78 ? 15.869 2.477 1.427 1.00 53.75 78 ARG A CA 1
ATOM 597 C C . ARG A 1 78 ? 17.043 3.448 1.520 1.00 53.75 78 ARG A C 1
ATOM 599 O O . ARG A 1 78 ? 17.059 4.451 0.810 1.00 53.75 78 ARG A O 1
ATOM 606 N N . SER A 1 79 ? 18.000 3.218 2.417 1.00 54.16 79 SER A N 1
ATOM 607 C CA . SER A 1 79 ? 19.203 4.053 2.527 1.00 54.16 79 SER A CA 1
ATOM 608 C C . SER A 1 79 ? 20.141 3.807 1.338 1.00 54.16 79 SER A C 1
ATOM 610 O O . SER A 1 79 ? 21.171 3.157 1.455 1.00 54.16 79 SER A O 1
ATOM 612 N N . GLY A 1 80 ? 19.770 4.312 0.167 1.00 53.25 80 GLY A N 1
ATOM 613 C CA . GLY A 1 80 ? 20.663 4.545 -0.960 1.00 53.25 80 GLY A CA 1
ATOM 614 C C . GLY A 1 80 ? 20.570 6.027 -1.285 1.00 53.25 80 GLY A C 1
ATOM 615 O O . GLY A 1 80 ? 19.475 6.501 -1.565 1.00 53.25 80 GLY A O 1
ATOM 616 N N . ARG A 1 81 ? 21.691 6.742 -1.126 1.00 46.00 81 ARG A N 1
ATOM 617 C CA . ARG A 1 81 ? 21.921 8.177 -1.384 1.00 46.00 81 ARG A CA 1
ATOM 618 C C . ARG A 1 81 ? 20.719 8.904 -2.022 1.00 46.00 81 ARG A C 1
ATOM 620 O O . ARG A 1 81 ? 20.511 8.847 -3.228 1.00 46.00 81 ARG A O 1
ATOM 627 N N . THR A 1 82 ? 19.941 9.612 -1.205 1.00 43.59 82 THR A N 1
ATOM 628 C CA . THR A 1 82 ? 18.961 10.591 -1.695 1.00 43.59 82 THR A CA 1
ATOM 629 C C . THR A 1 82 ? 19.700 11.708 -2.449 1.00 43.59 82 THR A C 1
ATOM 631 O O . THR A 1 82 ? 20.734 12.154 -1.950 1.00 43.59 82 THR A O 1
ATOM 634 N N . PR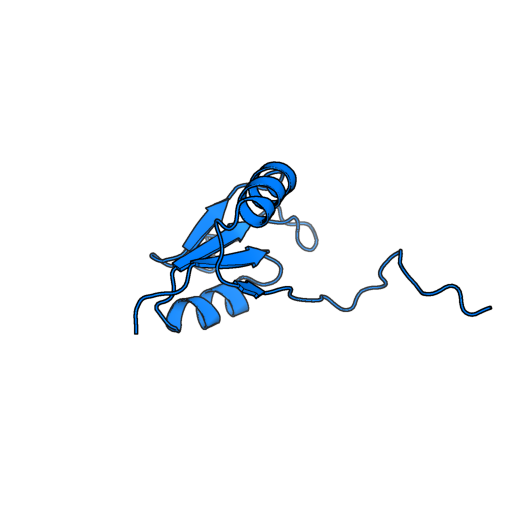O A 1 83 ? 19.188 12.230 -3.582 1.00 46.97 83 PRO A N 1
ATOM 635 C CA . PRO A 1 83 ? 19.729 13.453 -4.185 1.00 46.97 83 PRO A CA 1
ATOM 636 C C . PRO A 1 83 ? 19.531 14.673 -3.270 1.00 46.97 83 PRO A C 1
ATOM 638 O O . PRO A 1 83 ? 20.252 15.656 -3.373 1.00 46.97 83 PRO A O 1
ATOM 641 N N . TRP A 1 84 ? 18.617 14.568 -2.303 1.00 47.94 84 TRP A N 1
ATOM 642 C CA . TRP A 1 84 ? 18.415 15.512 -1.204 1.00 47.94 84 TRP A CA 1
ATOM 643 C C . TRP A 1 84 ? 19.432 15.326 -0.072 1.00 47.94 84 TRP A C 1
ATOM 645 O O . TRP A 1 84 ? 19.085 15.366 1.106 1.00 47.94 84 TRP A O 1
ATOM 655 N N . GLY A 1 85 ? 20.693 15.063 -0.420 1.00 42.72 85 GLY A N 1
ATOM 656 C CA . GLY A 1 85 ? 21.784 15.246 0.524 1.00 42.72 85 GLY A CA 1
ATOM 657 C C . GLY A 1 85 ? 21.785 16.709 0.943 1.00 42.72 85 GLY A C 1
ATOM 658 O O . GLY A 1 85 ? 21.876 17.595 0.094 1.00 42.72 85 GLY A O 1
ATOM 659 N N . SER A 1 86 ? 21.650 16.956 2.242 1.00 47.50 86 SER A N 1
ATOM 660 C CA . SER A 1 86 ? 22.056 18.214 2.852 1.00 47.50 86 SER A CA 1
ATOM 661 C C . SER A 1 86 ? 23.395 18.623 2.240 1.00 47.50 86 SER A C 1
ATOM 663 O O . SER A 1 86 ? 24.398 17.929 2.433 1.00 47.50 86 SER A O 1
ATOM 665 N N . ARG A 1 87 ? 23.411 19.720 1.475 1.00 43.69 87 ARG A N 1
ATOM 666 C CA . ARG A 1 87 ? 24.654 20.453 1.256 1.00 43.69 87 ARG A CA 1
ATOM 667 C C . ARG A 1 87 ? 25.051 20.954 2.636 1.00 43.69 87 ARG A C 1
ATOM 669 O O . ARG A 1 87 ? 24.471 21.913 3.126 1.00 43.69 87 ARG A O 1
ATOM 676 N N . GLY A 1 88 ? 25.946 20.215 3.286 1.00 48.06 88 GLY A N 1
ATOM 677 C CA . GLY A 1 88 ? 26.725 20.755 4.384 1.00 48.06 88 GLY A CA 1
ATOM 678 C C . GLY A 1 88 ? 27.530 21.918 3.820 1.00 48.06 88 GLY A C 1
ATOM 679 O O . GLY A 1 88 ? 28.330 21.722 2.904 1.00 48.06 88 GLY A O 1
ATOM 680 N N . GLY A 1 89 ? 27.224 23.105 4.321 1.00 36.44 89 GLY A N 1
ATOM 681 C CA . GLY A 1 89 ? 27.920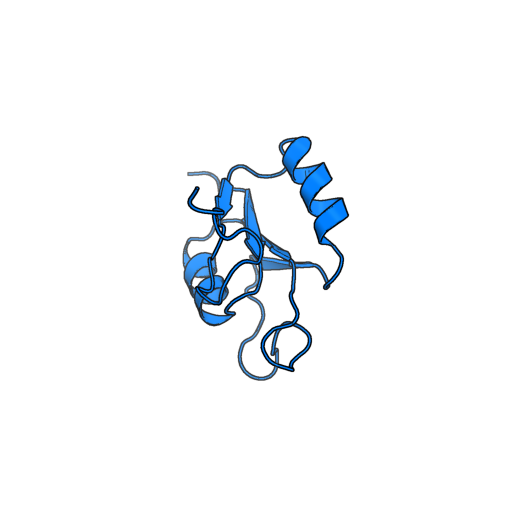 24.367 4.134 1.00 36.44 89 GLY A CA 1
ATOM 682 C C . GLY A 1 89 ? 27.691 25.173 5.395 1.00 36.44 89 GLY A C 1
ATOM 683 O O . GLY A 1 89 ? 26.522 25.183 5.845 1.00 36.44 89 GLY A O 1
#

Nearest PDB structures (foldseek):
  2hun-assembly1_B  TM=6.133E-01  e=1.754E-01  Pyrococcus horikoshii OT3
  2hun-assembly1_A  TM=5.826E-01  e=5.873E-01  Pyrococcus horikoshii OT3
  6bi4-assembly2_B  TM=5.063E-01  e=4.490E-01  Bacillus anthracis str. Ames
  6bi4-assembly2_C  TM=5.225E-01  e=5.873E-01  Bacillus anthracis str. Ames

pLDDT: mean 83.17, std 16.57, range [36.44, 96.5]